Protein AF-A0A971USK2-F1 (afdb_monomer_lite)

Sequence (85 aa):
MFTMNKKLKELLAKGQKIRVAIIGAGKMGKGLINQMSRIEGMVPALVVNRRVEKAIEALLSSGVPKSQIIETNSLKEANYYLEKG

Radius of gyration: 13.33 Å; chains: 1; bounding box: 33×32×29 Å

Secondary structure (DSSP, 8-state):
-HHHHHHHHHHHHTT--EEEEEE--SHHHHHHHHHHTTSTTEEEEEEE-SSHHHHHHHHHHTT--GGG------HHHHHHHHHH-

pLDDT: mean 94.4, std 5.6, range [60.06, 97.88]

Foldseek 3Di:
DPVVLVVLVVCVVVVAAAEDEAEDLPPVSLVVQQVQLVRRRYHPLHYHYPDVVSVLVSNVNSVNDPVLDDDDPDPVVSVVSSVVD

Structure (mmCIF, N/CA/C/O backbone):
data_AF-A0A971USK2-F1
#
_entry.id   AF-A0A971USK2-F1
#
loop_
_atom_site.group_PDB
_atom_site.id
_atom_site.type_symbol
_atom_site.label_atom_id
_atom_site.label_alt_id
_atom_site.label_comp_id
_atom_site.label_asym_id
_atom_site.label_entity_id
_atom_site.label_seq_id
_atom_site.pdbx_PDB_ins_code
_atom_site.Cartn_x
_atom_site.Cartn_y
_atom_site.Cartn_z
_atom_site.occupancy
_atom_site.B_iso_or_equiv
_atom_site.auth_seq_id
_atom_site.auth_comp_id
_atom_site.auth_asym_id
_atom_site.auth_atom_id
_atom_site.pdbx_PDB_model_num
ATOM 1 N N . MET A 1 1 ? 20.013 -0.650 -12.818 1.00 60.06 1 MET A N 1
ATOM 2 C CA . MET A 1 1 ? 18.744 -0.810 -12.064 1.00 60.06 1 MET A CA 1
ATOM 3 C C . MET A 1 1 ? 18.117 -2.214 -12.209 1.00 60.06 1 MET A C 1
ATOM 5 O O . MET A 1 1 ? 16.933 -2.374 -11.953 1.00 60.06 1 MET A O 1
ATOM 9 N N . PHE A 1 2 ? 18.882 -3.257 -12.568 1.00 71.50 2 PHE A N 1
ATOM 10 C CA . PHE A 1 2 ? 18.336 -4.609 -12.797 1.00 71.50 2 PHE A CA 1
ATOM 11 C C . PHE A 1 2 ? 18.235 -5.456 -11.520 1.00 71.50 2 PHE A C 1
ATOM 13 O O . PHE A 1 2 ? 17.314 -6.255 -11.372 1.00 71.50 2 PHE A O 1
ATOM 20 N N . THR A 1 3 ? 19.129 -5.229 -10.554 1.00 90.19 3 THR A N 1
ATOM 21 C CA . THR A 1 3 ? 19.200 -6.023 -9.320 1.00 90.19 3 THR A CA 1
ATOM 22 C C . THR A 1 3 ? 17.964 -5.8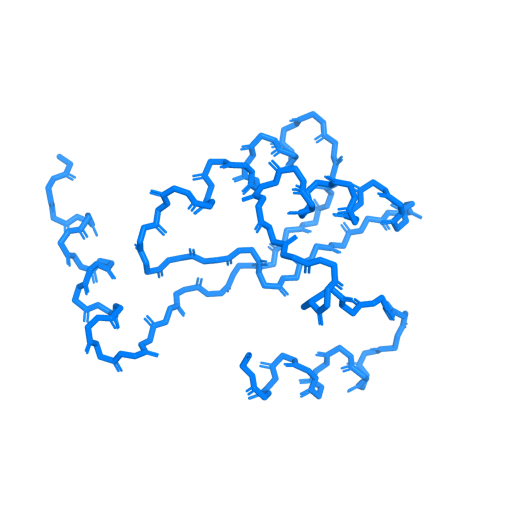62 -8.435 1.00 90.19 3 THR A C 1
ATOM 24 O O . THR A 1 3 ? 17.464 -6.849 -7.909 1.00 90.19 3 THR A O 1
ATOM 27 N N . MET A 1 4 ? 17.441 -4.639 -8.279 1.00 92.56 4 MET A N 1
ATOM 28 C CA . MET A 1 4 ? 16.282 -4.404 -7.407 1.00 92.56 4 MET A CA 1
ATOM 29 C C . MET A 1 4 ? 14.990 -4.969 -8.004 1.00 92.56 4 MET A C 1
ATOM 31 O O . MET A 1 4 ? 14.241 -5.643 -7.306 1.00 92.56 4 MET A O 1
ATOM 35 N N . ASN A 1 5 ? 14.761 -4.764 -9.307 1.00 93.06 5 ASN A N 1
ATOM 36 C CA . ASN A 1 5 ? 13.603 -5.340 -9.994 1.00 93.06 5 ASN A CA 1
ATOM 37 C C . ASN A 1 5 ? 13.616 -6.875 -9.907 1.00 93.06 5 ASN A C 1
ATOM 39 O O . ASN A 1 5 ? 12.596 -7.475 -9.582 1.00 93.06 5 ASN A O 1
ATOM 43 N N . LYS A 1 6 ? 14.790 -7.499 -10.097 1.00 95.19 6 LYS A N 1
ATOM 44 C CA . LYS A 1 6 ? 14.963 -8.946 -9.922 1.00 95.19 6 LYS A CA 1
ATOM 45 C C . LYS A 1 6 ? 14.606 -9.398 -8.501 1.00 95.19 6 LYS A C 1
ATOM 47 O O . LYS A 1 6 ? 13.802 -10.309 -8.353 1.00 95.19 6 LYS A O 1
ATOM 52 N N . LYS A 1 7 ? 15.119 -8.724 -7.467 1.00 95.56 7 LYS A N 1
ATOM 53 C CA . LYS A 1 7 ? 14.811 -9.053 -6.062 1.00 95.56 7 LYS A CA 1
ATOM 54 C C . LYS A 1 7 ? 13.320 -8.938 -5.732 1.00 95.56 7 LYS A C 1
ATOM 56 O O . LYS A 1 7 ? 12.787 -9.782 -5.020 1.00 95.56 7 LYS A O 1
ATOM 61 N N . LEU A 1 8 ? 12.638 -7.917 -6.248 1.00 95.88 8 LEU A N 1
ATOM 62 C CA . LEU A 1 8 ? 11.200 -7.744 -6.023 1.00 95.88 8 LEU A CA 1
ATOM 63 C C . LEU A 1 8 ? 10.367 -8.827 -6.728 1.00 95.88 8 LEU A C 1
ATOM 65 O O . LEU A 1 8 ? 9.423 -9.352 -6.141 1.00 95.88 8 LEU A O 1
ATOM 69 N N . LYS A 1 9 ? 10.760 -9.229 -7.942 1.00 95.69 9 LYS A N 1
ATOM 70 C CA . LYS A 1 9 ? 10.161 -10.377 -8.643 1.00 95.69 9 LYS A CA 1
ATOM 71 C C . LYS A 1 9 ? 10.394 -11.694 -7.906 1.00 95.69 9 LYS A C 1
ATOM 73 O O . LYS A 1 9 ? 9.477 -12.498 -7.801 1.00 95.69 9 LYS A O 1
ATOM 78 N N . GLU A 1 10 ? 11.591 -11.906 -7.361 1.00 96.00 10 GLU A N 1
ATOM 79 C CA . GLU A 1 10 ? 11.906 -13.084 -6.541 1.00 96.00 10 GLU A CA 1
ATOM 80 C C . GLU A 1 10 ? 11.079 -13.130 -5.248 1.00 96.00 10 GLU A C 1
ATOM 82 O O . GLU A 1 10 ? 10.623 -14.204 -4.861 1.00 96.00 10 GLU A O 1
ATOM 87 N N . LEU A 1 11 ? 10.846 -11.985 -4.594 1.00 96.06 11 LEU A N 1
ATOM 88 C CA . LEU A 1 11 ? 9.919 -11.894 -3.459 1.00 96.06 11 LEU A CA 1
ATOM 89 C C . LEU A 1 11 ? 8.502 -12.288 -3.881 1.00 96.06 11 LEU A C 1
ATOM 91 O O . LEU A 1 11 ? 7.891 -13.144 -3.241 1.00 96.06 11 LEU A O 1
ATOM 95 N N . LEU A 1 12 ? 8.016 -11.732 -4.996 1.00 96.12 12 LEU A N 1
ATOM 96 C CA . LEU A 1 12 ? 6.687 -12.044 -5.518 1.00 96.12 12 LEU A CA 1
ATOM 97 C C . LEU A 1 12 ? 6.534 -13.531 -5.866 1.00 96.12 12 LEU A C 1
ATOM 99 O O . LEU A 1 12 ? 5.513 -14.125 -5.531 1.00 96.12 12 LEU A O 1
ATOM 103 N N . ALA A 1 13 ? 7.555 -14.149 -6.468 1.00 96.81 13 ALA A N 1
ATOM 104 C CA . ALA A 1 13 ? 7.572 -15.578 -6.788 1.00 96.81 13 ALA A CA 1
ATOM 105 C C . ALA A 1 13 ? 7.493 -16.475 -5.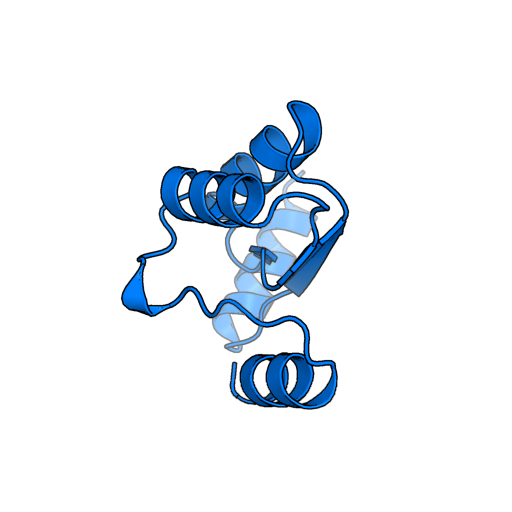539 1.00 96.81 13 ALA A C 1
ATOM 107 O O . ALA A 1 13 ? 7.001 -17.596 -5.615 1.00 96.81 13 ALA A O 1
ATOM 108 N N . LYS A 1 14 ? 7.926 -15.972 -4.376 1.00 96.88 14 LYS A N 1
ATOM 109 C CA . LYS A 1 14 ? 7.773 -16.632 -3.068 1.00 96.88 14 LYS A CA 1
ATOM 110 C C . LYS A 1 14 ? 6.426 -16.334 -2.396 1.00 96.88 14 LYS A C 1
ATOM 112 O O . LYS A 1 14 ? 6.248 -16.661 -1.227 1.00 96.88 14 LYS A O 1
ATOM 117 N N . GLY A 1 15 ? 5.501 -15.667 -3.090 1.00 94.50 15 GLY A N 1
ATOM 118 C CA . GLY A 1 15 ? 4.227 -15.214 -2.529 1.00 94.50 15 GLY A CA 1
ATOM 119 C C . GLY A 1 15 ? 4.362 -14.040 -1.553 1.00 94.50 15 GLY A C 1
ATOM 120 O O . GLY A 1 15 ? 3.405 -13.708 -0.859 1.00 94.50 15 GLY A O 1
ATOM 121 N N . GLN A 1 16 ? 5.532 -13.401 -1.485 1.00 94.06 16 GLN A N 1
ATOM 122 C CA . GLN A 1 16 ? 5.814 -12.294 -0.573 1.00 94.06 16 GLN A CA 1
ATOM 123 C C . GLN A 1 16 ? 5.773 -10.956 -1.315 1.00 94.06 16 GLN A C 1
ATOM 125 O O . GLN A 1 16 ? 6.120 -10.852 -2.490 1.00 94.06 16 GLN A O 1
ATOM 130 N N . LYS A 1 17 ? 5.361 -9.895 -0.623 1.00 94.25 17 LYS A N 1
ATOM 131 C CA . LYS A 1 17 ? 5.343 -8.531 -1.166 1.00 94.25 17 LYS A CA 1
ATOM 132 C C . LYS A 1 17 ? 5.824 -7.551 -0.110 1.00 94.25 17 LYS A C 1
ATOM 134 O O . LYS A 1 17 ? 5.546 -7.728 1.075 1.00 94.25 17 LYS A O 1
ATOM 139 N N . ILE A 1 18 ? 6.484 -6.482 -0.542 1.00 95.12 18 ILE A N 1
ATOM 140 C CA . ILE A 1 18 ? 6.735 -5.325 0.313 1.00 95.12 18 ILE A CA 1
ATOM 141 C C . ILE A 1 18 ? 5.425 -4.554 0.452 1.00 95.12 18 ILE A C 1
ATOM 143 O O . ILE A 1 18 ? 4.856 -4.078 -0.532 1.00 95.12 18 ILE A O 1
ATOM 147 N N . ARG A 1 19 ? 4.945 -4.442 1.686 1.00 94.06 19 ARG A N 1
ATOM 148 C CA . ARG A 1 19 ? 3.694 -3.769 2.033 1.00 94.06 19 ARG A CA 1
ATOM 149 C C . ARG A 1 19 ? 4.037 -2.415 2.624 1.00 94.06 19 ARG A C 1
ATOM 151 O O . ARG A 1 19 ? 4.687 -2.344 3.662 1.00 94.06 19 ARG A O 1
ATOM 158 N N . VAL A 1 20 ? 3.655 -1.350 1.932 1.00 95.75 20 VAL A N 1
ATOM 159 C CA . VAL A 1 20 ? 4.049 0.013 2.305 1.00 95.75 20 VAL A CA 1
ATOM 160 C C . VAL A 1 20 ? 2.854 0.755 2.883 1.00 95.75 20 VAL A C 1
ATOM 162 O O . VAL A 1 20 ? 1.769 0.748 2.297 1.00 95.75 20 VAL A O 1
ATOM 165 N N . ALA A 1 21 ? 3.080 1.413 4.019 1.00 96.75 21 ALA A N 1
ATOM 166 C CA . ALA A 1 21 ? 2.169 2.401 4.572 1.00 96.75 21 ALA A CA 1
ATOM 167 C C . ALA A 1 21 ? 2.527 3.792 4.034 1.00 96.75 21 ALA A C 1
ATOM 169 O O . ALA A 1 21 ? 3.689 4.198 4.056 1.00 96.75 21 ALA A O 1
ATOM 170 N N . ILE A 1 22 ? 1.526 4.523 3.553 1.00 97.19 22 ILE A N 1
ATOM 171 C CA . ILE A 1 22 ? 1.689 5.848 2.955 1.00 97.19 22 ILE A CA 1
ATOM 172 C C . ILE A 1 22 ? 0.882 6.840 3.781 1.00 97.19 22 ILE A C 1
ATOM 174 O O . ILE A 1 22 ? -0.344 6.765 3.846 1.00 97.19 22 ILE A O 1
ATOM 178 N N . ILE A 1 23 ? 1.578 7.780 4.417 1.00 97.12 23 ILE A N 1
ATOM 179 C CA . ILE A 1 23 ? 0.951 8.840 5.205 1.00 97.12 23 ILE A CA 1
ATOM 180 C C . ILE A 1 23 ? 0.833 10.078 4.315 1.00 97.12 23 ILE A C 1
ATOM 182 O O . ILE A 1 23 ? 1.815 10.752 4.012 1.00 97.12 23 ILE A O 1
ATOM 186 N N . GLY A 1 24 ? -0.394 10.363 3.892 1.00 97.06 24 GLY A N 1
ATOM 187 C CA . GLY A 1 24 ? -0.761 11.483 3.036 1.00 97.06 24 GLY A CA 1
ATOM 188 C C . GLY A 1 24 ? -1.101 11.061 1.607 1.00 97.06 24 GLY A C 1
ATOM 189 O O . GLY A 1 24 ? -0.279 10.505 0.885 1.00 97.06 24 GLY A O 1
ATOM 190 N N . ALA A 1 25 ? -2.303 11.428 1.156 1.00 96.81 25 ALA A N 1
ATOM 191 C CA . ALA A 1 25 ? -2.796 11.209 -0.211 1.00 96.81 25 ALA A CA 1
ATOM 192 C C . ALA A 1 25 ? -2.898 12.532 -1.003 1.00 96.81 25 ALA A C 1
ATOM 194 O O . ALA A 1 25 ? -3.869 12.801 -1.710 1.00 96.81 25 ALA A O 1
ATOM 195 N N . GLY A 1 26 ? -1.904 13.412 -0.831 1.00 95.56 26 GLY A N 1
ATOM 196 C CA . GLY A 1 26 ? -1.755 14.644 -1.618 1.00 95.56 26 GLY A CA 1
ATOM 197 C C . GLY A 1 26 ? -1.203 14.380 -3.025 1.00 95.56 26 GLY A C 1
ATOM 198 O O . GLY A 1 26 ? -1.102 13.235 -3.456 1.00 95.56 26 GLY A O 1
ATOM 199 N N . LYS A 1 27 ? -0.774 15.432 -3.736 1.00 94.44 27 LYS A N 1
ATOM 200 C CA . LYS A 1 27 ? -0.232 15.318 -5.108 1.00 94.44 27 LYS A CA 1
ATOM 201 C C . LYS A 1 27 ? 0.897 14.281 -5.213 1.00 94.44 27 LYS A C 1
ATOM 203 O O . LYS A 1 27 ? 0.864 13.424 -6.090 1.00 94.44 27 LYS A O 1
ATOM 208 N N . MET A 1 28 ? 1.863 14.333 -4.292 1.00 94.75 28 MET A N 1
ATOM 209 C CA . MET A 1 28 ? 2.993 13.397 -4.267 1.00 94.75 28 MET A CA 1
ATOM 210 C C . MET A 1 28 ? 2.578 11.994 -3.815 1.00 94.75 28 MET A C 1
ATOM 212 O O . MET A 1 28 ? 2.937 11.022 -4.470 1.00 94.75 28 MET A O 1
ATOM 216 N N 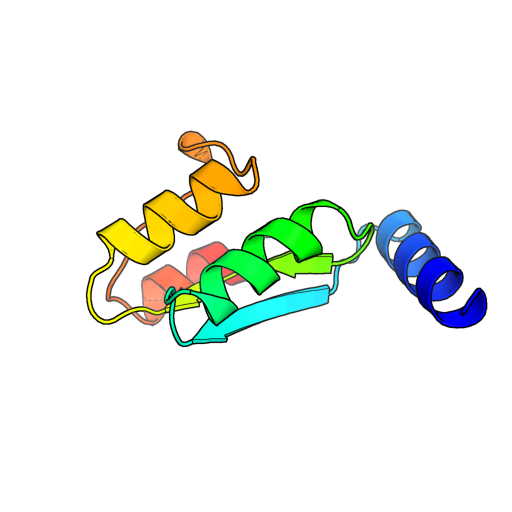. GLY A 1 29 ? 1.782 11.886 -2.745 1.00 96.69 29 GLY A N 1
ATOM 217 C CA . GLY A 1 29 ? 1.312 10.598 -2.226 1.00 96.69 29 GLY A CA 1
ATOM 218 C C . GLY A 1 29 ? 0.497 9.816 -3.254 1.00 96.69 29 GLY A C 1
ATOM 219 O O . GLY A 1 29 ? 0.774 8.647 -3.499 1.00 96.69 29 GLY A O 1
ATOM 220 N N . LYS A 1 30 ? -0.431 10.482 -3.952 1.00 96.31 30 LYS A N 1
ATOM 221 C CA . LYS A 1 30 ? -1.188 9.882 -5.060 1.00 96.31 30 LYS A CA 1
ATOM 222 C C . LYS A 1 30 ? -0.273 9.445 -6.207 1.00 96.31 30 LYS A C 1
ATOM 224 O O . LYS A 1 30 ? -0.457 8.362 -6.751 1.00 96.31 30 LYS A O 1
ATOM 229 N N . GLY A 1 31 ? 0.739 10.250 -6.544 1.00 96.31 31 GLY A N 1
ATOM 230 C CA . GLY A 1 31 ? 1.763 9.878 -7.524 1.00 96.31 31 GLY A CA 1
ATOM 231 C C . GLY A 1 31 ? 2.509 8.600 -7.131 1.00 96.31 31 GLY A C 1
ATOM 232 O O . GLY A 1 31 ? 2.627 7.693 -7.950 1.00 96.31 31 GLY A O 1
ATOM 233 N N . LEU A 1 32 ? 2.941 8.495 -5.872 1.00 96.31 32 LEU A N 1
ATOM 234 C CA . LEU A 1 32 ? 3.610 7.308 -5.339 1.00 96.31 32 LEU A CA 1
ATOM 235 C C . LEU A 1 32 ? 2.699 6.073 -5.371 1.00 96.31 32 LEU A C 1
ATOM 237 O O . LEU A 1 32 ? 3.106 5.044 -5.902 1.00 96.31 32 LEU A O 1
ATOM 241 N N . ILE A 1 33 ? 1.461 6.190 -4.875 1.00 96.75 33 ILE A N 1
ATOM 242 C CA . ILE A 1 33 ? 0.454 5.112 -4.884 1.00 96.75 33 ILE A CA 1
ATOM 243 C C . ILE A 1 33 ? 0.233 4.596 -6.316 1.00 96.75 33 ILE A C 1
ATOM 245 O O . ILE A 1 33 ? 0.253 3.389 -6.559 1.00 96.75 33 ILE A O 1
ATOM 249 N N . ASN A 1 34 ? 0.104 5.509 -7.283 1.00 94.75 34 ASN A N 1
ATOM 250 C CA . ASN A 1 34 ? -0.083 5.161 -8.690 1.00 94.75 34 ASN A CA 1
ATOM 251 C C . ASN A 1 34 ? 1.151 4.501 -9.312 1.00 94.75 34 ASN A C 1
ATOM 253 O O . ASN A 1 34 ? 1.003 3.558 -10.083 1.00 94.75 34 ASN A O 1
ATOM 257 N N . GLN A 1 35 ? 2.364 4.956 -8.995 1.00 93.69 35 GLN A N 1
ATOM 258 C CA . GLN A 1 35 ? 3.585 4.326 -9.511 1.00 93.69 35 GLN A CA 1
ATOM 259 C C . GLN A 1 35 ? 3.812 2.940 -8.905 1.00 93.69 35 GLN A C 1
ATOM 261 O O . GLN A 1 35 ? 4.169 2.011 -9.624 1.00 93.69 35 GLN A O 1
ATOM 266 N N . MET A 1 36 ? 3.541 2.771 -7.609 1.00 93.06 36 MET A N 1
ATOM 267 C CA . MET A 1 36 ? 3.696 1.491 -6.919 1.00 93.06 36 MET A CA 1
ATOM 268 C C . MET A 1 36 ? 2.838 0.376 -7.512 1.00 93.06 36 MET A C 1
ATOM 270 O O . MET A 1 36 ? 3.301 -0.757 -7.562 1.00 93.06 36 MET A O 1
ATOM 274 N N . SER A 1 37 ? 1.641 0.683 -8.024 1.00 87.12 37 SER A N 1
ATOM 275 C CA . SER A 1 37 ? 0.793 -0.314 -8.706 1.00 87.12 37 SER A CA 1
ATOM 276 C C . SER A 1 37 ? 1.469 -1.003 -9.901 1.00 87.12 37 SER A C 1
ATOM 278 O O . SER A 1 37 ? 1.047 -2.078 -10.315 1.00 87.12 37 SER A O 1
ATOM 280 N N . ARG A 1 38 ? 2.535 -0.402 -10.448 1.00 90.31 38 ARG A N 1
ATOM 281 C CA . ARG A 1 38 ? 3.302 -0.903 -11.598 1.00 90.31 38 ARG A CA 1
ATOM 282 C C . ARG A 1 38 ? 4.582 -1.636 -11.188 1.00 90.31 38 ARG A C 1
ATOM 284 O O . ARG A 1 38 ? 5.325 -2.089 -12.055 1.00 90.31 38 ARG A O 1
ATOM 291 N N . ILE A 1 39 ? 4.871 -1.723 -9.889 1.00 93.06 39 ILE A N 1
ATOM 292 C CA . ILE A 1 39 ? 6.067 -2.370 -9.346 1.00 93.06 39 ILE A CA 1
ATOM 293 C C . ILE A 1 39 ? 5.676 -3.750 -8.817 1.00 93.06 39 ILE A C 1
ATOM 295 O O . ILE A 1 39 ? 5.063 -3.886 -7.762 1.00 93.06 39 ILE A O 1
ATOM 299 N N . GLU A 1 40 ? 6.070 -4.796 -9.537 1.00 92.94 40 GLU A N 1
ATOM 300 C CA . GLU A 1 40 ? 5.882 -6.176 -9.084 1.00 92.94 40 GLU A CA 1
ATOM 301 C C . GLU A 1 40 ? 6.604 -6.412 -7.753 1.00 92.94 40 GLU A C 1
ATOM 303 O O . GLU A 1 40 ? 7.743 -5.986 -7.585 1.00 92.94 40 GLU A O 1
ATOM 308 N N . GLY A 1 41 ? 5.946 -7.083 -6.805 1.00 94.69 41 GLY A N 1
ATOM 309 C CA . GLY A 1 41 ? 6.511 -7.366 -5.481 1.00 94.69 41 GLY A CA 1
ATOM 310 C C . GLY A 1 41 ? 6.372 -6.234 -4.456 1.00 94.69 41 GLY A C 1
ATOM 311 O O . GLY A 1 41 ? 6.880 -6.375 -3.344 1.00 94.69 41 GLY A O 1
ATOM 312 N N . MET A 1 42 ? 5.670 -5.140 -4.775 1.00 94.75 42 MET A N 1
ATOM 313 C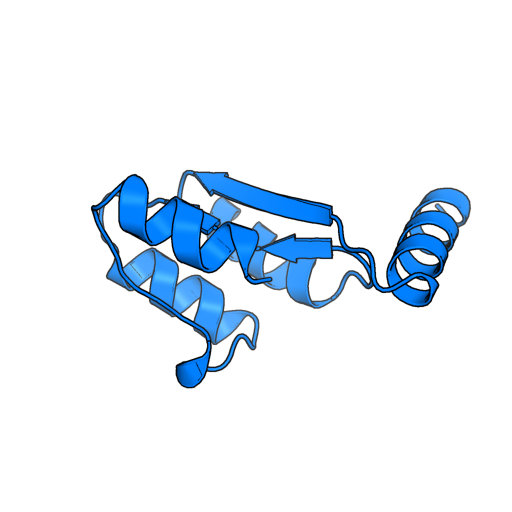 CA . MET A 1 42 ? 5.390 -4.041 -3.844 1.00 94.75 42 MET A CA 1
ATOM 314 C C . MET A 1 42 ? 3.939 -3.556 -3.966 1.00 94.75 42 MET A C 1
ATOM 316 O O . MET A 1 42 ? 3.410 -3.467 -5.067 1.00 94.75 42 MET A O 1
ATOM 320 N N . VAL A 1 43 ? 3.287 -3.235 -2.843 1.00 92.69 43 VAL A N 1
ATOM 321 C CA . VAL A 1 43 ? 1.890 -2.760 -2.824 1.00 92.69 43 VAL A CA 1
ATOM 322 C C . VAL A 1 43 ? 1.654 -1.648 -1.790 1.00 92.69 43 VAL A C 1
ATOM 324 O O . VAL A 1 43 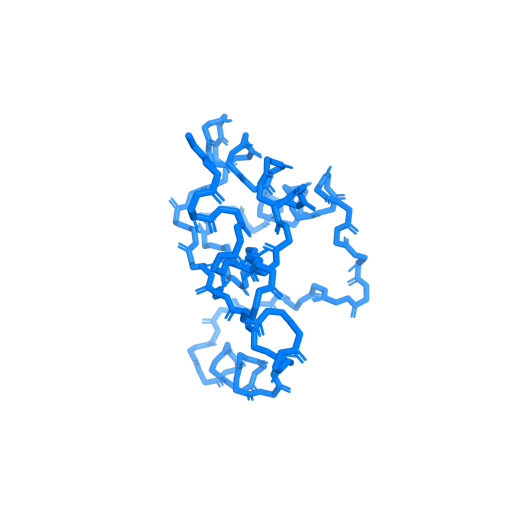? 2.260 -1.680 -0.711 1.00 92.69 43 VAL A O 1
ATOM 327 N N . PRO A 1 44 ? 0.767 -0.672 -2.080 1.00 94.69 44 PRO A N 1
ATOM 328 C CA . PRO A 1 44 ? 0.284 0.289 -1.090 1.00 94.69 44 PRO A CA 1
ATOM 329 C C . PRO A 1 44 ? -0.741 -0.399 -0.176 1.00 94.69 44 PRO A C 1
ATOM 331 O O . PRO A 1 44 ? -1.919 -0.479 -0.507 1.00 94.69 44 PRO A O 1
ATOM 334 N N . ALA A 1 45 ? -0.282 -0.938 0.954 1.00 95.31 45 ALA A N 1
ATOM 335 C CA . ALA A 1 45 ? -1.110 -1.757 1.847 1.00 95.31 45 ALA A CA 1
ATOM 336 C C . ALA A 1 45 ? -1.936 -0.930 2.843 1.00 95.31 45 ALA A C 1
ATOM 338 O O . ALA A 1 45 ? -2.961 -1.391 3.329 1.00 95.31 45 ALA A O 1
ATOM 339 N N . LEU A 1 46 ? -1.488 0.287 3.156 1.00 96.81 46 LEU A N 1
ATOM 340 C CA . LEU A 1 46 ? -2.184 1.205 4.049 1.00 96.81 46 LEU A CA 1
ATOM 341 C C . LEU A 1 46 ? -1.988 2.632 3.547 1.00 96.81 46 LEU A C 1
ATOM 343 O O . LEU A 1 46 ? -0.860 3.048 3.284 1.00 96.81 46 LEU A O 1
ATOM 347 N N . VAL A 1 47 ? -3.069 3.402 3.452 1.00 97.62 47 VAL A N 1
ATOM 348 C CA . VAL A 1 47 ? -3.005 4.832 3.136 1.00 97.62 47 VAL A CA 1
ATOM 349 C C . VAL A 1 47 ? -3.719 5.599 4.236 1.00 97.62 47 VAL A C 1
ATOM 351 O O . VAL A 1 47 ? -4.920 5.447 4.432 1.00 97.62 47 VAL A O 1
ATOM 354 N N . VAL A 1 48 ? -2.975 6.439 4.950 1.00 97.56 48 VAL A N 1
ATOM 355 C CA . VAL A 1 48 ? -3.502 7.271 6.034 1.00 97.56 48 VAL A CA 1
ATOM 356 C C . VAL A 1 48 ? -3.625 8.693 5.526 1.00 97.56 48 VAL A C 1
ATOM 358 O O . VAL A 1 48 ? -2.655 9.276 5.045 1.00 97.56 48 VAL A O 1
ATOM 361 N N . ASN A 1 49 ? -4.805 9.288 5.635 1.00 97.62 49 ASN A N 1
ATOM 362 C CA . ASN A 1 49 ? -4.999 10.681 5.267 1.00 97.62 49 ASN A CA 1
ATOM 363 C C . ASN A 1 49 ? -6.073 11.322 6.144 1.00 97.62 49 ASN A C 1
ATOM 365 O O . ASN A 1 49 ? -7.042 10.670 6.511 1.00 97.62 49 ASN A O 1
ATOM 369 N N . ARG A 1 50 ? -5.938 12.625 6.425 1.00 96.19 50 ARG A N 1
ATOM 370 C CA . ARG A 1 50 ? -6.922 13.376 7.229 1.00 96.19 50 ARG A CA 1
ATOM 371 C C . ARG A 1 50 ? -8.341 13.330 6.643 1.00 96.19 50 ARG A C 1
ATOM 373 O O . ARG A 1 50 ? -9.305 13.420 7.388 1.00 96.19 50 ARG A O 1
ATOM 380 N N . ARG A 1 51 ? -8.450 13.251 5.314 1.00 96.12 51 ARG A N 1
ATOM 381 C CA . ARG A 1 51 ? -9.706 13.044 4.577 1.00 96.12 51 ARG A CA 1
ATOM 382 C C . ARG A 1 51 ? -9.640 11.689 3.889 1.00 96.12 51 ARG A C 1
ATOM 384 O O . ARG A 1 51 ? -8.817 11.529 2.980 1.00 96.12 51 ARG A O 1
ATOM 391 N N . VAL A 1 52 ? -10.425 10.730 4.358 1.00 96.38 52 VAL A N 1
ATOM 392 C CA . VAL A 1 52 ? -10.352 9.327 3.928 1.00 96.38 52 VAL A CA 1
ATOM 393 C C . VAL A 1 52 ? -10.695 9.153 2.448 1.00 96.38 52 VAL A C 1
ATOM 395 O O . VAL A 1 52 ? -10.072 8.351 1.757 1.00 96.38 52 VAL A O 1
ATOM 398 N N . GLU A 1 53 ? -11.554 10.015 1.910 1.00 97.25 53 GLU A N 1
ATOM 399 C CA . GLU A 1 53 ? -11.990 10.000 0.513 1.00 97.25 53 GLU A CA 1
ATOM 400 C C . GLU A 1 53 ? -10.797 10.142 -0.436 1.00 97.25 53 GLU A C 1
ATOM 402 O O . GLU A 1 53 ? -10.702 9.437 -1.434 1.00 97.25 53 GLU A O 1
ATOM 407 N N . LYS A 1 54 ? -9.808 10.975 -0.078 1.00 97.56 54 LYS A N 1
ATOM 408 C CA . LYS A 1 54 ? -8.582 11.131 -0.879 1.00 97.56 54 LYS A CA 1
ATOM 409 C C . LYS A 1 54 ? -7.722 9.867 -0.897 1.00 97.56 54 LYS A C 1
ATOM 411 O O . LYS A 1 54 ? -7.043 9.616 -1.890 1.00 97.56 54 LYS A O 1
ATOM 416 N N . ALA A 1 55 ? -7.706 9.104 0.196 1.00 97.56 55 ALA A N 1
ATOM 417 C CA . ALA A 1 55 ? -6.985 7.835 0.261 1.00 97.56 55 ALA A CA 1
ATOM 418 C C . ALA A 1 55 ? -7.677 6.782 -0.616 1.00 97.56 55 ALA A C 1
ATOM 420 O O . ALA A 1 55 ? -7.017 6.133 -1.427 1.00 97.56 55 ALA A O 1
ATOM 421 N N . ILE A 1 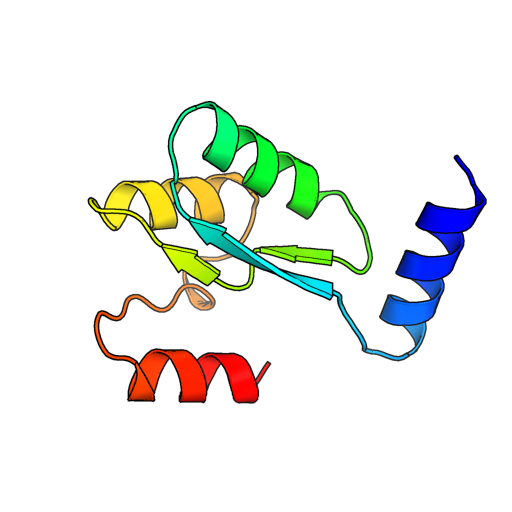56 ? -9.007 6.696 -0.519 1.00 97.81 56 ILE A N 1
ATOM 422 C CA . ILE A 1 56 ? -9.839 5.813 -1.344 1.00 97.81 56 ILE A CA 1
ATOM 423 C C . ILE A 1 56 ? -9.665 6.149 -2.829 1.00 97.81 56 ILE A C 1
ATOM 425 O O . ILE A 1 56 ? -9.343 5.270 -3.622 1.00 97.81 56 ILE A O 1
ATOM 429 N N . GLU A 1 57 ? -9.797 7.419 -3.216 1.00 97.31 57 GLU A N 1
ATOM 430 C CA . GLU A 1 57 ? -9.594 7.869 -4.598 1.00 97.31 57 GLU A CA 1
ATOM 431 C C . GLU A 1 57 ? -8.198 7.535 -5.129 1.00 97.31 57 GLU A C 1
ATOM 433 O O . GLU A 1 57 ? -8.054 7.173 -6.297 1.00 97.31 57 GLU A O 1
ATOM 438 N N . ALA A 1 58 ? -7.157 7.671 -4.301 1.00 97.19 58 ALA A N 1
ATOM 439 C CA . ALA A 1 58 ? -5.795 7.350 -4.705 1.00 97.19 58 ALA A CA 1
ATOM 440 C C . ALA A 1 58 ? -5.623 5.847 -4.974 1.00 97.19 58 ALA A C 1
ATOM 442 O O . ALA A 1 58 ? -5.059 5.490 -6.009 1.00 97.19 58 ALA A O 1
ATOM 443 N N . LEU A 1 59 ? -6.155 4.988 -4.097 1.00 96.88 59 LEU A N 1
ATOM 444 C CA . LEU A 1 59 ? -6.142 3.529 -4.259 1.00 96.88 59 LEU A CA 1
ATOM 445 C C . LEU A 1 59 ? -6.964 3.076 -5.474 1.00 96.88 59 LEU A C 1
ATOM 447 O O . LEU A 1 59 ? -6.485 2.290 -6.286 1.00 96.88 59 LEU A O 1
ATOM 451 N N . LEU A 1 60 ? -8.167 3.623 -5.660 1.00 96.81 60 LEU A N 1
ATOM 452 C CA . LEU A 1 60 ? -8.979 3.342 -6.846 1.00 96.81 60 LEU A CA 1
ATOM 453 C C . LEU A 1 60 ? -8.245 3.759 -8.128 1.00 96.81 60 LEU A C 1
ATOM 455 O O . LEU A 1 60 ? -8.208 3.005 -9.098 1.00 96.81 60 LEU A O 1
ATOM 459 N N . SER A 1 61 ? -7.606 4.936 -8.131 1.00 94.94 61 SER A N 1
ATOM 460 C CA . SER A 1 61 ? -6.869 5.429 -9.302 1.00 94.94 61 SER A CA 1
ATOM 461 C C . SER A 1 61 ? -5.602 4.636 -9.628 1.00 94.94 61 SER A C 1
ATOM 463 O O . SER A 1 61 ? -5.119 4.716 -10.757 1.00 94.94 61 SER A O 1
ATOM 465 N N . SER A 1 62 ? -5.079 3.863 -8.671 1.00 94.12 62 SER A N 1
ATOM 466 C CA . SER A 1 62 ? -3.952 2.955 -8.889 1.00 94.12 62 SER A CA 1
ATOM 467 C C . SER A 1 62 ? -4.386 1.551 -9.316 1.00 94.12 62 SER A C 1
ATOM 469 O O . SER A 1 62 ? -3.535 0.693 -9.539 1.00 94.12 62 SER A O 1
ATOM 471 N N . GLY A 1 63 ? -5.693 1.318 -9.477 1.00 92.94 63 GLY A N 1
ATOM 472 C CA . GLY A 1 63 ? -6.254 0.047 -9.930 1.00 92.94 63 GLY A CA 1
ATOM 473 C C . GLY A 1 63 ? -6.610 -0.927 -8.807 1.00 92.94 63 GLY A C 1
ATOM 474 O O . GLY A 1 63 ? -6.962 -2.068 -9.102 1.00 92.94 63 GLY A O 1
ATOM 475 N N . VAL A 1 64 ? -6.554 -0.510 -7.535 1.00 93.88 64 VAL A N 1
ATOM 476 C CA . VAL A 1 64 ? -7.062 -1.333 -6.427 1.00 93.88 64 VAL A CA 1
ATOM 477 C C . VAL A 1 64 ? -8.592 -1.373 -6.513 1.00 93.88 64 VAL A C 1
ATOM 479 O O . VAL A 1 64 ? -9.227 -0.315 -6.527 1.00 93.88 64 VAL A O 1
ATOM 482 N N . PRO A 1 65 ? -9.220 -2.559 -6.581 1.00 95.06 65 PRO A N 1
ATOM 483 C CA . PRO A 1 65 ? -10.668 -2.653 -6.683 1.00 95.06 65 PRO A CA 1
ATOM 484 C C . PRO A 1 65 ? -11.328 -2.216 -5.374 1.00 95.06 65 PRO A C 1
ATOM 486 O O . PRO A 1 65 ? -10.837 -2.510 -4.286 1.00 95.06 65 PRO A O 1
ATOM 489 N N . LYS A 1 66 ? -12.502 -1.581 -5.472 1.00 95.94 66 LYS A N 1
ATOM 490 C CA . LYS A 1 66 ? -13.264 -1.115 -4.300 1.00 95.94 66 LYS A CA 1
ATOM 491 C C . LYS A 1 66 ? -13.542 -2.232 -3.285 1.00 95.94 66 LYS A C 1
ATOM 493 O O . LYS A 1 66 ? -13.554 -1.968 -2.092 1.00 95.94 66 LYS A O 1
ATOM 498 N N . SER A 1 67 ? -13.719 -3.471 -3.746 1.00 95.88 67 SER A N 1
ATOM 499 C CA . SER A 1 67 ? -13.930 -4.648 -2.890 1.00 95.88 67 SER A CA 1
ATOM 500 C C . SER A 1 67 ? -12.731 -5.015 -2.006 1.00 95.88 67 SER A C 1
ATOM 502 O O . SER A 1 67 ? -12.904 -5.776 -1.062 1.00 95.88 67 SER A O 1
ATOM 504 N N . GLN A 1 68 ? -11.535 -4.493 -2.295 1.00 93.75 68 GLN A N 1
ATOM 505 C CA . GLN A 1 68 ? -10.319 -4.688 -1.496 1.00 93.75 68 GLN A CA 1
ATOM 506 C C . GLN A 1 68 ? -9.960 -3.467 -0.640 1.00 93.75 68 GLN A C 1
ATOM 508 O O . GLN A 1 68 ? -8.947 -3.483 0.055 1.00 93.75 68 GLN A O 1
ATOM 513 N N . ILE A 1 69 ? -10.761 -2.399 -0.684 1.00 96.44 69 ILE A N 1
ATOM 514 C CA . ILE A 1 69 ? -10.528 -1.199 0.116 1.00 96.44 69 ILE A CA 1
ATOM 515 C C . ILE A 1 69 ? -11.393 -1.286 1.368 1.00 96.44 69 ILE A C 1
ATOM 517 O O . ILE A 1 69 ? -12.618 -1.229 1.289 1.00 96.44 69 ILE A O 1
ATOM 521 N N . ILE A 1 70 ? -10.735 -1.385 2.519 1.00 96.81 70 ILE A N 1
ATOM 522 C CA . ILE A 1 70 ? -11.375 -1.274 3.825 1.00 96.81 70 ILE A CA 1
ATOM 523 C C . ILE A 1 70 ? -11.077 0.109 4.394 1.00 96.81 70 ILE A C 1
ATOM 525 O O . ILE A 1 70 ? -9.921 0.522 4.495 1.00 96.81 70 ILE A O 1
ATOM 529 N N . GLU A 1 71 ? -12.132 0.821 4.764 1.00 97.19 71 GLU A N 1
ATOM 530 C CA . GLU A 1 71 ? -12.049 2.069 5.506 1.00 97.19 71 GLU A CA 1
ATOM 531 C C . GLU A 1 71 ? -12.185 1.775 6.999 1.00 97.19 71 GLU A C 1
ATOM 533 O O . GLU A 1 71 ? -13.121 1.102 7.420 1.00 97.19 71 GLU A O 1
ATOM 538 N N . THR A 1 72 ? -11.257 2.288 7.804 1.00 96.69 72 THR A N 1
ATOM 539 C CA . THR A 1 72 ? -11.337 2.175 9.260 1.00 96.69 72 THR A CA 1
ATOM 540 C C . THR A 1 72 ? -10.582 3.306 9.952 1.00 96.69 72 THR A C 1
ATOM 542 O O . THR A 1 72 ? -9.603 3.843 9.429 1.00 96.69 72 THR A O 1
ATOM 545 N N . ASN A 1 73 ? -11.025 3.651 11.160 1.00 96.38 73 ASN A N 1
ATOM 546 C CA . ASN A 1 73 ? -10.326 4.517 12.111 1.00 96.38 73 ASN A CA 1
ATOM 547 C C . ASN A 1 73 ? -9.863 3.749 13.369 1.00 96.38 73 ASN A C 1
ATOM 549 O O . ASN A 1 73 ? -9.419 4.361 14.340 1.00 96.38 73 ASN A O 1
ATOM 553 N N . SER A 1 74 ? -9.961 2.416 13.360 1.00 97.44 74 SER A N 1
ATOM 554 C CA . SER A 1 74 ? -9.605 1.540 14.473 1.00 97.44 74 SER A CA 1
ATOM 555 C C . SER A 1 74 ? -8.273 0.848 14.212 1.00 97.44 74 SER A C 1
ATOM 557 O O . SER A 1 74 ? -8.118 0.109 13.241 1.00 97.44 74 SER A O 1
ATOM 559 N N . LEU A 1 75 ? -7.318 1.016 15.132 1.00 96.31 75 LEU A N 1
ATOM 560 C CA . LEU A 1 75 ? -6.033 0.311 15.074 1.00 96.31 75 LEU A CA 1
ATOM 561 C C . LEU A 1 75 ? -6.221 -1.214 15.056 1.00 96.31 75 LEU A C 1
ATOM 563 O O . LEU A 1 75 ? -5.528 -1.920 14.330 1.00 96.31 75 LEU A O 1
ATOM 567 N N . LYS A 1 76 ? -7.183 -1.719 15.837 1.00 97.88 76 LYS A N 1
ATOM 568 C CA . LYS A 1 76 ? -7.474 -3.154 15.925 1.00 97.88 76 LYS A CA 1
ATOM 569 C C . LYS A 1 76 ? -7.973 -3.705 14.591 1.00 97.88 76 LYS A C 1
ATOM 571 O O . LYS A 1 76 ? -7.536 -4.769 14.167 1.00 97.88 76 LYS A O 1
ATOM 576 N N . GLU A 1 77 ? -8.883 -2.987 13.942 1.00 97.44 77 GLU A N 1
ATOM 577 C CA . GLU A 1 77 ? -9.437 -3.396 12.653 1.00 97.44 77 GLU A CA 1
ATOM 578 C C . GLU A 1 77 ? -8.393 -3.290 11.536 1.00 97.44 77 GLU A C 1
ATOM 580 O O . GLU A 1 77 ? -8.234 -4.227 10.757 1.00 97.44 77 GLU A O 1
ATOM 585 N N . ALA A 1 78 ? -7.617 -2.201 11.510 1.00 96.25 78 ALA A N 1
ATOM 586 C CA . ALA A 1 78 ? -6.522 -2.035 10.560 1.00 96.25 78 ALA A CA 1
ATOM 587 C C . ALA A 1 78 ? -5.515 -3.191 10.656 1.00 96.25 78 ALA A C 1
ATOM 589 O O . ALA A 1 78 ? -5.195 -3.809 9.642 1.00 96.25 78 ALA A O 1
ATOM 590 N N . ASN A 1 79 ? -5.068 -3.538 11.868 1.00 96.44 79 ASN A N 1
ATOM 591 C CA . ASN A 1 79 ? -4.143 -4.655 12.077 1.00 96.44 79 ASN A CA 1
ATOM 592 C C . ASN A 1 79 ? -4.749 -5.993 11.638 1.00 96.44 79 ASN A C 1
ATOM 594 O O . ASN A 1 79 ? -4.079 -6.760 10.956 1.00 96.44 79 ASN A O 1
ATOM 598 N N . TYR A 1 80 ? -6.025 -6.243 11.948 1.00 96.62 80 TYR A N 1
ATOM 599 C CA . TYR A 1 80 ? -6.714 -7.470 11.543 1.00 96.62 80 TYR A CA 1
ATOM 600 C C . TYR A 1 80 ? -6.696 -7.686 10.024 1.00 96.62 80 TYR A C 1
ATOM 602 O O . TYR A 1 80 ? -6.347 -8.770 9.554 1.00 96.62 80 TYR A O 1
ATOM 610 N N . TYR A 1 81 ? -7.052 -6.663 9.241 1.00 95.38 81 TYR A N 1
ATOM 611 C CA . TYR A 1 81 ? -7.031 -6.775 7.780 1.00 95.38 81 TYR A CA 1
ATOM 612 C C . TYR A 1 81 ? -5.609 -6.803 7.220 1.00 95.38 81 TYR A C 1
ATOM 614 O O . TYR A 1 81 ? -5.344 -7.536 6.270 1.00 95.38 81 TYR A O 1
ATOM 622 N N . LEU A 1 82 ? -4.670 -6.074 7.831 1.00 93.44 82 LEU A N 1
ATOM 623 C CA . LEU A 1 82 ? -3.273 -6.130 7.421 1.00 93.44 82 LEU A CA 1
ATOM 624 C C . LEU A 1 82 ? -2.679 -7.525 7.657 1.00 93.44 82 LEU A C 1
ATOM 626 O O . LEU A 1 82 ? -1.990 -8.036 6.785 1.00 93.44 82 LEU A O 1
ATOM 630 N N . GLU A 1 83 ? -2.937 -8.192 8.771 1.00 93.00 83 GLU A N 1
ATOM 631 C CA . GLU A 1 83 ? -2.390 -9.533 9.027 1.00 93.00 83 GLU A CA 1
ATOM 632 C C . GLU A 1 83 ? -2.965 -10.606 8.094 1.00 93.00 83 GLU A C 1
ATOM 634 O O . GLU A 1 83 ? -2.266 -11.558 7.749 1.00 93.00 83 GLU A O 1
ATOM 639 N N . LYS A 1 84 ? -4.209 -10.434 7.630 1.00 87.62 84 LYS A N 1
ATOM 640 C CA . LYS A 1 84 ? -4.870 -11.374 6.712 1.00 87.62 84 LYS A CA 1
ATOM 641 C C . LYS A 1 84 ? -4.342 -11.360 5.277 1.00 87.62 84 LYS A C 1
ATOM 643 O O . LYS A 1 84 ? -4.593 -12.327 4.558 1.00 87.62 84 LYS A O 1
ATOM 648 N N . GLY A 1 85 ? -3.586 -10.328 4.899 1.00 71.50 85 GLY A N 1
ATOM 649 C CA . GLY A 1 85 ? -2.984 -10.188 3.570 1.00 71.50 85 GLY A CA 1
ATOM 650 C C . GLY A 1 85 ? -3.781 -9.279 2.661 1.00 71.50 85 GLY A C 1
ATOM 651 O O . GLY A 1 85 ? -4.667 -9.800 1.953 1.00 71.50 85 GLY A O 1
#